Protein AF-A0A3D8HL81-F1 (afdb_monomer)

Sequence (121 aa):
MMVMLNESFKALIRDILPNKEQAQALEKAFVEVVNDRATTQRIGLDELKSKAIDEIKGEFVTKDFLRAEIAEVRAEFAEVRAEFAQVRTEIAKTKNEILRWVIGLQISTIVAVGAMLKFML

Solvent-accessible surface area (backbone atoms only — not comparable to full-atom values): 6774 Å² total; per-residue (Å²): 131,87,62,74,86,53,71,71,59,53,50,52,43,45,69,76,31,84,48,68,68,59,27,50,52,49,55,50,51,48,39,49,52,52,39,49,45,64,53,57,64,61,55,51,55,63,51,50,50,50,51,51,51,51,51,51,59,69,72,43,83,46,73,65,56,56,49,48,54,53,51,50,56,51,50,55,53,51,50,55,51,51,53,53,54,48,53,53,50,52,53,52,50,52,53,52,52,51,51,52,53,53,50,54,51,52,53,52,50,53,54,52,52,54,54,52,53,64,72,76,108

Radius of gyration: 47.67 Å; Cα contacts (8 Å, |Δi|>4): 22; chains: 1; bounding box: 82×19×131 Å

Secondary structure (DSSP, 8-state):
------HHHHHHHHHH---HHHHHHHHHHHHHHHHHHHHHHHHHHHHHHHHHHHHHHHHSPPHHHHHHHHHHHHHHHHHHHHHHHHHHHHHHHHHHHHHHHHHHHHHHHHHHHHHHHHHH-

pLDDT: mean 88.8, std 10.11, range [56.66, 98.62]

Mean predicted aligned error: 14.13 Å

Foldseek 3Di:
DQDADDPVVLVVLCVVDVDPVVSVVVNVVVSVVVRVCVVPVVVVPVVVVVVVVVVVVVPDDDPVNVVVVVVVVVVVVVVVVVVVVVVVVVVVVVVVVVVVVVVVVVVVVVVVVVVVVVVVD

Structure (mmCIF, N/CA/C/O backbone):
data_AF-A0A3D8HL81-F1
#
_entry.id   AF-A0A3D8HL81-F1
#
loop_
_atom_site.group_PDB
_atom_site.id
_atom_site.type_symbol
_atom_site.label_atom_id
_atom_site.label_alt_id
_atom_site.label_comp_id
_atom_site.label_asym_id
_atom_site.label_entity_id
_atom_site.label_seq_id
_atom_site.pdbx_PDB_ins_code
_atom_site.Cartn_x
_atom_site.Cartn_y
_atom_site.Cartn_z
_atom_site.occupancy
_atom_site.B_iso_or_equiv
_atom_site.auth_seq_id
_atom_site.auth_comp_id
_atom_site.auth_asym_id
_atom_site.auth_atom_id
_atom_site.pdbx_PDB_model_num
ATOM 1 N N . MET A 1 1 ? -29.032 -9.654 44.903 1.00 56.66 1 MET A N 1
ATOM 2 C CA . MET A 1 1 ? -28.948 -10.419 46.169 1.00 56.66 1 MET A CA 1
ATOM 3 C C . MET A 1 1 ? -29.147 -9.411 47.284 1.00 56.66 1 MET A C 1
ATOM 5 O O . MET A 1 1 ? -28.377 -8.464 47.328 1.00 56.66 1 MET A O 1
ATOM 9 N N . MET A 1 2 ? -30.212 -9.537 48.077 1.00 73.19 2 MET A N 1
ATOM 10 C CA . MET A 1 2 ? -30.538 -8.560 49.120 1.00 73.19 2 MET A CA 1
ATOM 11 C C . MET A 1 2 ? -29.671 -8.832 50.353 1.00 73.19 2 MET A C 1
ATOM 13 O O . MET A 1 2 ? -29.768 -9.896 50.963 1.00 73.19 2 MET A O 1
ATOM 17 N N . VAL A 1 3 ? -28.778 -7.904 50.673 1.00 80.69 3 VAL A N 1
ATOM 18 C CA . VAL A 1 3 ? -27.912 -7.953 51.849 1.00 80.69 3 VAL A CA 1
ATOM 19 C C . VAL A 1 3 ? -28.744 -7.593 53.075 1.00 80.69 3 VAL A C 1
ATOM 21 O O . VAL A 1 3 ? -29.431 -6.572 53.086 1.00 80.69 3 VAL A O 1
ATOM 24 N N . MET A 1 4 ? -28.667 -8.436 54.103 1.00 85.12 4 MET A N 1
ATOM 25 C CA . MET A 1 4 ? -29.338 -8.250 55.389 1.00 85.12 4 MET A CA 1
ATOM 26 C C . MET A 1 4 ? -28.293 -8.058 56.489 1.00 85.12 4 MET A C 1
ATOM 28 O O . MET A 1 4 ? -27.249 -8.711 56.480 1.00 85.12 4 MET A O 1
ATOM 32 N N . LEU A 1 5 ? -28.584 -7.183 57.452 1.00 88.25 5 LEU A N 1
ATOM 33 C CA . LEU A 1 5 ? -27.736 -6.998 58.629 1.00 88.25 5 LEU A CA 1
ATOM 34 C C . LEU A 1 5 ? -27.826 -8.210 59.560 1.00 88.25 5 LEU A C 1
ATOM 36 O O . LEU A 1 5 ? -28.923 -8.685 59.865 1.00 88.25 5 LEU A O 1
ATOM 40 N N . ASN A 1 6 ? -26.675 -8.678 60.043 1.00 90.75 6 ASN A N 1
ATOM 41 C CA . ASN A 1 6 ? -26.614 -9.738 61.046 1.00 90.75 6 ASN A CA 1
ATOM 42 C C . ASN A 1 6 ? -26.969 -9.208 62.451 1.00 90.75 6 ASN A C 1
ATOM 44 O O . ASN A 1 6 ? -26.930 -8.004 62.710 1.00 90.75 6 ASN A O 1
ATOM 48 N N . GLU A 1 7 ? -27.309 -10.113 63.371 1.00 88.44 7 GLU A N 1
ATOM 49 C CA . GLU A 1 7 ? -27.729 -9.732 64.729 1.00 88.44 7 GLU A CA 1
ATOM 50 C C . GLU A 1 7 ? -26.613 -9.061 65.540 1.00 88.44 7 GLU A C 1
ATOM 52 O O . GLU A 1 7 ? -26.885 -8.154 66.323 1.00 88.44 7 GLU A O 1
ATOM 57 N N . SER A 1 8 ? -25.351 -9.428 65.306 1.00 88.38 8 SER A N 1
ATOM 58 C CA . SER A 1 8 ? -24.200 -8.808 65.970 1.00 88.38 8 SER A CA 1
ATOM 59 C C . SER A 1 8 ? -24.074 -7.317 65.636 1.00 88.38 8 SER A C 1
ATOM 61 O O . SER A 1 8 ? -23.807 -6.506 66.516 1.00 88.38 8 SER A O 1
ATOM 63 N N . PHE A 1 9 ? -24.314 -6.930 64.383 1.00 88.00 9 PHE A N 1
ATOM 64 C CA . PHE A 1 9 ? -24.245 -5.539 63.940 1.00 88.00 9 PHE A CA 1
ATOM 65 C C . PHE A 1 9 ? -25.453 -4.723 64.412 1.00 88.00 9 PHE A C 1
ATOM 67 O O . PHE A 1 9 ? -25.299 -3.577 64.829 1.00 88.00 9 PHE A O 1
ATOM 74 N N . LYS A 1 10 ? -26.650 -5.327 64.430 1.00 89.12 10 LYS A N 1
ATOM 75 C CA . LYS A 1 10 ? -27.841 -4.702 65.031 1.00 89.12 10 LYS A CA 1
ATOM 76 C C . LYS A 1 10 ? -27.644 -4.433 66.523 1.00 89.12 10 LYS A C 1
ATOM 78 O O . LYS A 1 10 ? -28.048 -3.383 67.014 1.00 89.12 10 LYS A O 1
ATOM 83 N N . ALA A 1 11 ? -26.996 -5.353 67.241 1.00 89.56 11 ALA A N 1
ATOM 84 C CA . ALA A 1 11 ? -26.663 -5.161 68.649 1.00 89.56 11 ALA A CA 1
ATOM 85 C C . ALA A 1 11 ? -25.733 -3.954 68.856 1.00 89.56 11 ALA A C 1
ATOM 87 O O . ALA A 1 11 ? -26.009 -3.132 69.722 1.00 89.56 11 ALA A O 1
ATOM 88 N N . LEU A 1 12 ? -24.708 -3.789 68.011 1.00 90.88 12 LEU A N 1
ATOM 89 C CA . LEU A 1 12 ? -23.812 -2.625 68.057 1.00 90.88 12 LEU A CA 1
ATOM 90 C C . LEU A 1 12 ? -24.545 -1.304 67.786 1.00 90.88 12 LEU A C 1
ATOM 92 O O . LEU A 1 12 ? -24.316 -0.322 68.486 1.00 90.88 12 LEU A O 1
ATOM 96 N N . ILE A 1 13 ? -25.454 -1.271 66.805 1.00 88.81 13 ILE A N 1
ATOM 97 C CA . ILE A 1 13 ? -26.250 -0.067 66.515 1.00 88.81 13 ILE A CA 1
ATOM 98 C C . ILE A 1 13 ? -27.113 0.318 67.722 1.00 88.81 13 ILE A C 1
ATOM 100 O O . ILE A 1 13 ? -27.187 1.494 68.069 1.00 88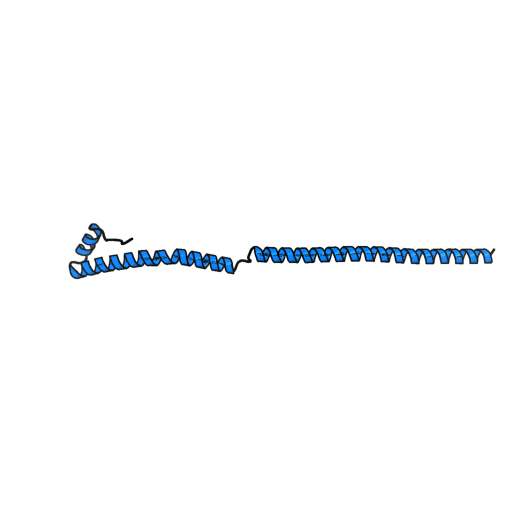.81 13 ILE A O 1
ATOM 104 N N . ARG A 1 14 ? -27.740 -0.662 68.380 1.00 87.50 14 ARG A N 1
ATOM 105 C CA . ARG A 1 14 ? -28.597 -0.436 69.557 1.00 87.50 14 ARG A CA 1
ATOM 106 C C . ARG A 1 14 ? -27.820 -0.026 70.807 1.00 87.50 14 ARG A C 1
ATOM 108 O O . ARG A 1 14 ? -28.388 0.645 71.658 1.00 87.50 14 ARG A O 1
ATOM 115 N N . ASP A 1 15 ? -26.562 -0.437 70.918 1.00 88.69 15 ASP A N 1
ATOM 116 C CA . ASP A 1 15 ? -25.677 -0.056 72.024 1.00 88.69 15 ASP A CA 1
ATOM 117 C C . ASP A 1 15 ? -25.185 1.395 71.876 1.00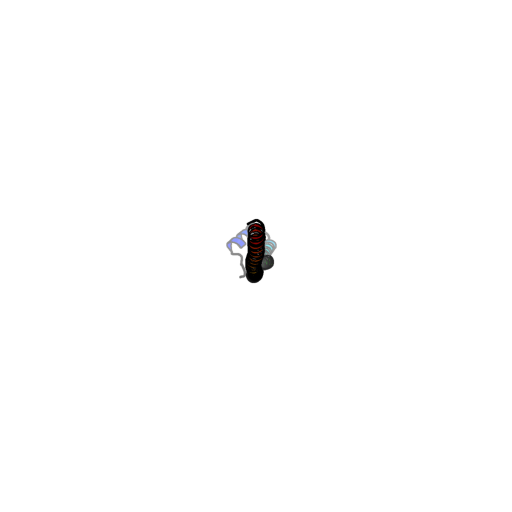 88.69 15 ASP A C 1
ATOM 119 O O . ASP A 1 15 ? -25.183 2.166 72.832 1.00 88.69 15 ASP A O 1
ATOM 123 N N . ILE A 1 16 ? -24.857 1.808 70.645 1.00 88.31 16 ILE A N 1
ATOM 124 C CA . ILE A 1 16 ? -24.407 3.175 70.333 1.00 88.31 16 ILE A CA 1
ATOM 125 C C . ILE A 1 16 ? -25.576 4.176 70.349 1.00 88.31 16 ILE A C 1
ATOM 127 O O . ILE A 1 16 ? -25.402 5.331 70.743 1.00 88.31 16 ILE A O 1
ATOM 131 N N . LEU A 1 17 ? -26.768 3.755 69.913 1.00 86.88 17 LEU A N 1
ATOM 132 C CA . LEU A 1 17 ? -27.975 4.583 69.865 1.00 86.88 17 LEU A CA 1
ATOM 133 C C . LEU A 1 17 ? -28.998 4.100 70.904 1.00 86.88 17 LEU A C 1
ATOM 135 O O . LEU A 1 17 ? -29.772 3.185 70.618 1.00 86.88 17 LEU A O 1
ATOM 139 N N . PRO A 1 18 ? -29.094 4.758 72.076 1.00 74.25 18 PRO A N 1
ATOM 140 C CA . PRO A 1 18 ? -30.051 4.375 73.117 1.00 74.25 18 PRO A CA 1
ATOM 141 C C . PRO A 1 18 ? -31.517 4.586 72.696 1.00 74.25 18 PRO A C 1
ATOM 143 O O . PRO A 1 18 ? -32.430 4.012 73.294 1.00 74.25 18 PRO A O 1
ATOM 146 N N . ASN A 1 19 ? -31.767 5.391 71.656 1.00 88.81 19 ASN A N 1
ATOM 147 C CA . ASN A 1 19 ? -33.094 5.590 71.083 1.00 88.81 19 ASN A CA 1
ATOM 148 C C . ASN A 1 19 ? -33.421 4.503 70.039 1.00 88.81 19 ASN A C 1
ATOM 150 O O . ASN A 1 19 ? -32.828 4.455 68.958 1.00 88.81 19 ASN A O 1
ATOM 154 N N . LYS A 1 20 ? -34.439 3.683 70.336 1.00 84.12 20 LYS A N 1
ATOM 155 C CA . LYS A 1 20 ? -34.903 2.587 69.469 1.00 84.12 20 LYS A CA 1
ATOM 156 C C . LYS A 1 20 ? -35.350 3.037 68.076 1.00 84.12 20 LYS A C 1
ATOM 158 O O . LYS A 1 20 ? -35.095 2.309 67.120 1.00 84.12 20 LYS A O 1
ATOM 163 N N . GLU A 1 21 ? -35.985 4.200 67.941 1.00 87.88 21 GLU A N 1
ATOM 164 C CA . GLU A 1 21 ? -36.426 4.695 66.626 1.00 87.88 21 GLU A CA 1
ATOM 165 C C . GLU A 1 21 ? -35.235 5.061 65.737 1.00 87.88 21 GLU A C 1
ATOM 167 O O . GLU A 1 21 ? -35.205 4.715 64.558 1.00 87.88 21 GLU A O 1
ATOM 172 N N . GLN A 1 22 ? -34.216 5.703 66.310 1.00 85.25 22 GLN A N 1
ATOM 173 C CA . GLN A 1 22 ? -33.017 6.098 65.568 1.00 85.25 22 GLN A CA 1
ATOM 174 C C . GLN A 1 22 ? -32.163 4.884 65.186 1.00 85.25 22 GLN A C 1
ATOM 176 O O . GLN A 1 22 ? -31.657 4.822 64.067 1.00 85.25 22 GLN A O 1
ATOM 181 N N . ALA A 1 23 ? -32.058 3.892 66.076 1.00 87.25 23 ALA A N 1
ATOM 182 C CA . ALA A 1 23 ? -31.394 2.625 65.785 1.00 87.25 23 ALA A CA 1
ATOM 183 C C . ALA A 1 23 ? -32.059 1.897 64.601 1.00 87.25 23 ALA A C 1
ATOM 185 O O . ALA A 1 23 ? -31.377 1.476 63.669 1.00 87.25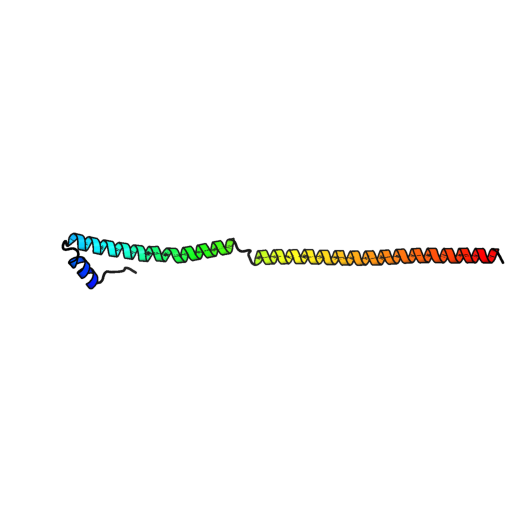 23 ALA A O 1
ATOM 186 N N . GLN A 1 24 ? -33.394 1.816 64.582 1.00 87.25 24 GLN A N 1
ATOM 187 C CA . GLN A 1 24 ? -34.136 1.199 63.476 1.00 87.25 24 GLN A CA 1
ATOM 188 C C . GLN A 1 24 ? -34.024 1.991 62.169 1.00 87.25 24 GLN A C 1
ATOM 190 O O . GLN A 1 24 ? -33.884 1.394 61.099 1.00 87.25 24 GLN A O 1
ATOM 195 N N . ALA A 1 25 ? -34.054 3.324 62.241 1.00 87.56 25 ALA A N 1
ATOM 196 C CA . ALA A 1 25 ? -33.862 4.180 61.076 1.00 87.56 25 ALA A CA 1
ATOM 197 C C . ALA A 1 25 ? -32.471 3.978 60.456 1.00 87.56 25 ALA A C 1
ATOM 199 O O . ALA A 1 25 ? -32.356 3.868 59.235 1.00 87.56 25 ALA A O 1
ATOM 200 N N . LEU A 1 26 ? -31.431 3.855 61.288 1.00 87.44 26 LEU A N 1
ATOM 201 C CA . LEU A 1 26 ? -30.066 3.603 60.832 1.00 87.44 26 LEU A CA 1
ATOM 202 C C . LEU A 1 26 ? -29.898 2.189 60.261 1.00 87.44 26 LEU A C 1
ATOM 204 O O . LEU A 1 26 ? -29.289 2.041 59.203 1.00 87.44 26 LEU A O 1
ATOM 208 N N . GLU A 1 27 ? -30.467 1.162 60.906 1.00 89.56 27 GLU A N 1
ATOM 209 C CA . GLU A 1 27 ? -30.480 -0.212 60.379 1.00 89.56 27 GLU A CA 1
ATOM 210 C C . GLU A 1 27 ? -31.102 -0.244 58.971 1.00 89.56 27 GLU A C 1
ATOM 212 O O . GLU A 1 27 ? -30.517 -0.803 58.039 1.00 89.56 2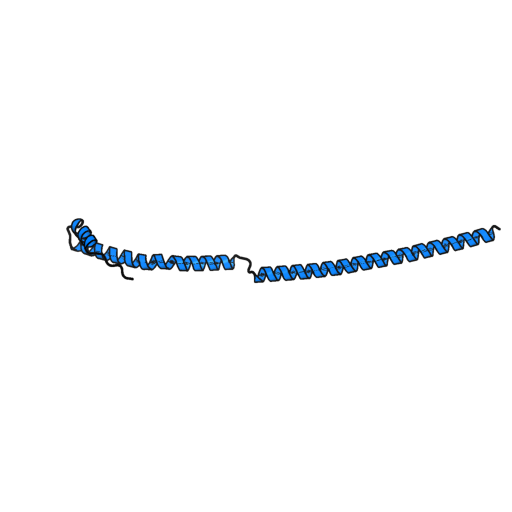7 GLU A O 1
ATOM 217 N N . LYS A 1 28 ? -32.261 0.404 58.797 1.00 88.69 28 LYS A N 1
ATOM 218 C CA . LYS A 1 28 ? -32.970 0.465 57.513 1.00 88.69 28 LYS A CA 1
ATOM 219 C C . LYS A 1 28 ? -32.181 1.241 56.458 1.00 88.69 28 LYS A C 1
ATOM 221 O O . LYS A 1 28 ? -31.984 0.720 55.363 1.00 88.69 28 LYS A O 1
ATOM 226 N N . ALA A 1 29 ? -31.689 2.433 56.798 1.00 86.19 29 ALA A N 1
ATOM 227 C CA . ALA A 1 29 ? -30.905 3.263 55.886 1.00 86.19 29 ALA A CA 1
ATOM 228 C C . ALA A 1 29 ? -29.617 2.558 55.442 1.00 86.19 29 ALA A C 1
ATOM 230 O O . ALA A 1 29 ? -29.236 2.634 54.278 1.00 86.19 29 ALA A O 1
ATOM 231 N N . PHE A 1 30 ? -28.956 1.823 56.339 1.00 88.38 30 PHE A N 1
ATOM 232 C CA . PHE A 1 30 ? -27.745 1.085 55.995 1.00 88.38 30 PHE A CA 1
ATOM 233 C C . PHE A 1 30 ? -28.038 -0.075 55.037 1.00 88.38 30 PHE A C 1
ATOM 235 O O . PHE A 1 30 ? -27.348 -0.227 54.033 1.00 88.38 30 PHE A O 1
ATOM 242 N N . VAL A 1 31 ? -29.084 -0.866 55.301 1.00 88.19 31 VAL A N 1
ATOM 243 C CA . VAL A 1 31 ? -29.525 -1.938 54.389 1.00 88.19 31 VAL A CA 1
ATOM 244 C C . VAL A 1 31 ? -29.902 -1.370 53.022 1.00 88.19 31 VAL A C 1
ATOM 246 O O . VAL A 1 31 ? -29.544 -1.952 52.000 1.00 88.19 31 VAL A O 1
ATOM 249 N N . GLU A 1 32 ? -30.593 -0.234 52.992 1.00 85.44 32 GLU A N 1
ATOM 250 C CA . GLU A 1 32 ? -30.979 0.457 51.763 1.00 85.44 32 GLU A CA 1
ATOM 251 C C . GLU A 1 32 ? -29.749 0.925 50.973 1.00 85.44 32 GLU A C 1
ATOM 253 O O . GLU A 1 32 ? -29.594 0.547 49.816 1.00 85.44 32 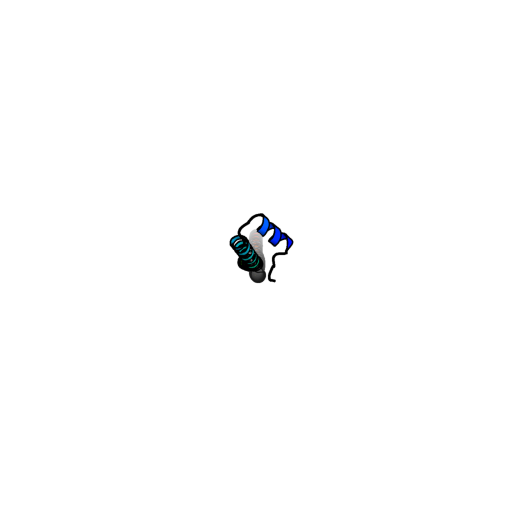GLU A O 1
ATOM 258 N N . VAL A 1 33 ? -28.810 1.625 51.616 1.00 85.19 33 VAL A N 1
ATOM 259 C CA . VAL A 1 33 ? -27.569 2.112 50.986 1.00 85.19 33 VAL A CA 1
ATOM 260 C C . VAL A 1 33 ? -26.683 0.967 50.497 1.00 85.19 33 VAL A C 1
ATOM 262 O O . VAL A 1 33 ? -26.101 1.055 49.417 1.00 85.19 33 VAL A O 1
ATOM 265 N N . VAL A 1 34 ? -26.550 -0.111 51.273 1.00 84.12 34 VAL A N 1
ATOM 266 C CA . VAL A 1 34 ? -25.732 -1.269 50.883 1.00 84.12 34 VAL A CA 1
ATOM 267 C C . VAL A 1 34 ? -26.358 -2.002 49.705 1.00 84.12 34 VAL A C 1
ATOM 269 O O . VAL A 1 34 ? -25.634 -2.381 48.788 1.00 84.12 34 VAL A O 1
ATOM 272 N N . ASN A 1 35 ? -27.678 -2.188 49.694 1.00 83.56 35 ASN A N 1
ATOM 273 C CA . ASN A 1 35 ? -28.360 -2.834 48.575 1.00 83.56 35 ASN A CA 1
ATOM 274 C C . ASN A 1 35 ? -28.357 -1.963 47.319 1.00 83.56 35 ASN A C 1
ATOM 276 O O . ASN A 1 35 ? -28.099 -2.483 46.234 1.00 83.56 35 ASN A O 1
ATOM 280 N N . ASP A 1 36 ? -28.556 -0.655 47.457 1.00 81.56 36 ASP A N 1
ATOM 281 C CA . ASP A 1 36 ? -28.454 0.288 46.348 1.00 81.56 36 ASP A CA 1
ATOM 282 C C . ASP A 1 36 ? -27.032 0.292 45.769 1.00 81.56 36 ASP A C 1
ATOM 284 O O . ASP A 1 36 ? -26.839 0.034 44.583 1.00 81.56 36 ASP A O 1
ATOM 288 N N . ARG A 1 37 ? -25.993 0.415 46.607 1.00 73.81 37 ARG A N 1
ATOM 289 C CA . ARG A 1 37 ? -24.595 0.352 46.145 1.00 73.81 37 ARG A CA 1
ATOM 290 C C . ARG A 1 37 ? -24.202 -1.002 45.566 1.00 73.81 37 ARG A C 1
ATOM 292 O O . ARG A 1 37 ? -23.508 -1.035 44.552 1.00 73.81 37 ARG A O 1
ATOM 299 N N . ALA A 1 38 ? -24.634 -2.111 46.164 1.00 65.69 38 ALA A N 1
ATOM 300 C CA . ALA A 1 38 ? -24.363 -3.453 45.644 1.00 65.69 38 ALA A CA 1
ATOM 301 C C . ALA A 1 38 ? -24.980 -3.673 44.256 1.00 65.69 38 ALA A C 1
ATOM 303 O O . ALA A 1 38 ? -24.468 -4.487 43.483 1.00 65.69 38 ALA A O 1
ATOM 304 N N . THR A 1 39 ? -26.052 -2.943 43.946 1.00 63.91 39 THR A N 1
ATOM 305 C CA . THR A 1 39 ? -26.708 -2.971 42.641 1.00 63.91 39 THR A CA 1
ATOM 306 C C . THR A 1 39 ? -26.024 -1.982 41.691 1.00 63.91 39 THR A C 1
ATOM 308 O O . THR A 1 39 ? -25.547 -2.384 40.637 1.00 63.91 39 THR A O 1
ATOM 311 N N . THR A 1 40 ? -25.833 -0.729 42.097 1.00 61.66 40 THR A N 1
ATOM 312 C CA . THR A 1 40 ? -25.368 0.373 41.239 1.00 61.66 40 THR A CA 1
ATOM 313 C C . THR A 1 40 ? -23.865 0.335 40.913 1.00 61.66 40 THR A C 1
ATOM 315 O O . THR A 1 40 ? -23.484 0.576 39.770 1.00 61.66 40 THR A O 1
ATOM 318 N N . GLN A 1 41 ? -22.975 -0.030 41.849 1.00 60.88 41 GLN A N 1
ATOM 319 C CA . GLN A 1 41 ? -21.523 -0.086 41.566 1.00 60.88 41 GLN A CA 1
ATOM 320 C C . GLN A 1 41 ? -21.110 -1.288 40.712 1.00 60.88 41 GLN A C 1
ATOM 322 O O . GLN A 1 41 ? -20.114 -1.215 39.993 1.00 60.88 41 GLN A O 1
ATOM 327 N N . ARG A 1 42 ? -21.864 -2.391 40.766 1.00 58.75 42 ARG A N 1
ATOM 328 C CA . ARG A 1 42 ? -21.616 -3.560 39.911 1.00 58.75 42 ARG A CA 1
ATOM 329 C C . ARG A 1 42 ? -21.983 -3.298 38.450 1.00 58.75 42 ARG A C 1
ATOM 331 O O . ARG A 1 42 ? -21.352 -3.867 37.570 1.00 58.75 42 ARG A O 1
ATOM 338 N N . ILE A 1 43 ? -22.964 -2.432 38.207 1.00 61.81 43 ILE A N 1
ATOM 339 C CA . ILE A 1 43 ? -23.503 -2.159 36.869 1.00 61.81 43 ILE A CA 1
ATOM 340 C C . ILE A 1 43 ? -22.541 -1.306 36.024 1.00 61.81 43 ILE A C 1
ATOM 342 O O . ILE A 1 43 ? -22.449 -1.508 34.819 1.00 61.81 43 ILE A O 1
ATOM 346 N N . GLY A 1 44 ? -21.738 -0.430 36.636 1.00 71.31 44 GLY A N 1
ATOM 347 C CA . GLY A 1 44 ? -20.865 0.470 35.873 1.00 71.31 44 GLY A CA 1
ATOM 348 C C . GLY A 1 44 ? -19.647 -0.190 35.220 1.00 71.31 44 GLY A C 1
ATOM 349 O O . GLY A 1 44 ? -19.131 0.338 34.243 1.00 71.31 44 GLY A O 1
ATOM 350 N N . LEU A 1 45 ? -19.152 -1.324 35.728 1.00 76.94 45 LEU A N 1
ATOM 351 C CA . LEU A 1 45 ? -17.863 -1.868 35.278 1.00 76.94 45 LEU A CA 1
ATOM 352 C C . LEU A 1 45 ? -17.963 -2.612 33.940 1.00 76.94 45 LEU A C 1
ATOM 354 O O . LEU A 1 45 ? -17.090 -2.449 33.089 1.00 76.94 45 LEU A O 1
ATOM 358 N N . ASP A 1 46 ? -19.028 -3.390 33.741 1.00 81.12 46 ASP A N 1
ATOM 359 C CA . ASP A 1 46 ? -19.279 -4.090 32.476 1.00 81.12 46 ASP A CA 1
ATOM 360 C C . ASP A 1 46 ? -19.670 -3.106 31.366 1.00 81.12 46 ASP A C 1
ATOM 362 O O . ASP A 1 46 ? -19.217 -3.245 30.230 1.00 81.12 46 ASP A O 1
ATOM 366 N N . GLU A 1 47 ? -20.430 -2.063 31.706 1.00 82.25 47 GLU A N 1
ATOM 367 C CA . GLU A 1 47 ? -20.798 -0.991 30.780 1.00 82.25 47 GLU A CA 1
ATOM 368 C C . GLU A 1 47 ? -19.583 -0.137 30.390 1.00 82.25 47 GLU A C 1
ATOM 370 O O . GLU A 1 47 ? -19.345 0.079 29.203 1.00 82.25 47 GLU A O 1
ATOM 375 N N . LEU A 1 48 ? -18.748 0.271 31.356 1.00 84.38 48 LEU A N 1
ATOM 376 C CA . LEU A 1 48 ? -17.487 0.971 31.082 1.00 84.38 48 LEU A CA 1
ATOM 377 C C . LEU A 1 48 ? -16.532 0.110 30.257 1.00 84.38 48 LEU A C 1
ATOM 379 O O . LEU A 1 48 ? -15.898 0.617 29.336 1.00 84.38 48 LEU A O 1
ATOM 383 N N . LYS A 1 49 ? -16.443 -1.191 30.550 1.00 85.88 49 LYS A N 1
ATOM 384 C CA . LYS A 1 49 ? -15.632 -2.129 29.771 1.00 85.88 49 LYS A CA 1
ATOM 385 C C . LYS A 1 49 ? -16.156 -2.261 28.343 1.00 85.88 49 LYS A C 1
ATOM 387 O O . LYS A 1 49 ? -15.351 -2.236 27.418 1.00 85.88 49 LYS A O 1
ATOM 392 N N . SER A 1 50 ? -17.470 -2.384 28.152 1.00 86.19 50 SER A N 1
ATOM 393 C CA . SER A 1 50 ? -18.075 -2.443 26.817 1.00 86.19 50 SER A CA 1
ATOM 394 C C . SER A 1 50 ? -17.814 -1.155 26.045 1.00 86.19 50 SER A C 1
ATOM 396 O O . SER A 1 50 ? -17.315 -1.205 24.926 1.00 86.19 50 SER A O 1
ATOM 398 N N . LYS A 1 51 ? -18.062 -0.004 26.675 1.00 85.50 51 LYS A N 1
ATOM 399 C CA . LYS A 1 51 ? -17.862 1.311 26.069 1.00 85.50 51 LYS A CA 1
ATOM 400 C C . LYS A 1 51 ? -16.398 1.554 25.699 1.00 85.50 51 LYS A C 1
ATOM 402 O O . LYS A 1 51 ? -16.129 1.975 24.583 1.00 85.50 51 LYS A O 1
ATOM 407 N N . ALA A 1 52 ? -15.461 1.205 26.581 1.00 83.12 52 ALA A N 1
ATOM 408 C CA . ALA A 1 52 ? -14.031 1.283 26.298 1.00 83.12 52 ALA A CA 1
ATOM 409 C C . ALA A 1 52 ? -13.617 0.346 25.152 1.00 83.12 52 ALA A C 1
ATOM 411 O O . ALA A 1 52 ? -12.804 0.724 24.319 1.00 83.12 52 ALA A O 1
ATOM 412 N N . ILE A 1 53 ? -14.176 -0.867 25.074 1.00 85.44 53 ILE A N 1
ATOM 413 C CA . ILE A 1 53 ? -13.910 -1.788 23.958 1.00 85.44 53 ILE A CA 1
ATOM 414 C C . ILE A 1 53 ? -14.454 -1.229 22.641 1.00 85.44 53 ILE A C 1
ATOM 416 O O . ILE A 1 53 ? -13.785 -1.365 21.619 1.00 85.44 53 ILE A O 1
ATOM 420 N N . ASP A 1 54 ? -15.643 -0.633 22.643 1.00 85.06 54 ASP A N 1
ATOM 421 C CA . ASP A 1 54 ? -16.256 -0.074 21.437 1.00 85.06 54 ASP A CA 1
ATOM 422 C C . ASP A 1 54 ? -15.531 1.190 20.961 1.00 85.06 54 ASP A C 1
ATOM 424 O O . ASP A 1 54 ? -15.287 1.335 19.765 1.00 85.06 54 ASP A O 1
ATOM 428 N N . GLU A 1 55 ? -15.104 2.048 21.886 1.00 82.12 55 GLU A N 1
ATOM 429 C CA . GLU A 1 55 ? -14.282 3.228 21.599 1.00 82.12 55 GLU A CA 1
ATOM 430 C C . GLU A 1 55 ? -12.910 2.816 21.041 1.00 82.12 55 GLU A C 1
ATOM 432 O O . GLU A 1 55 ? -12.529 3.253 19.958 1.00 82.12 55 GL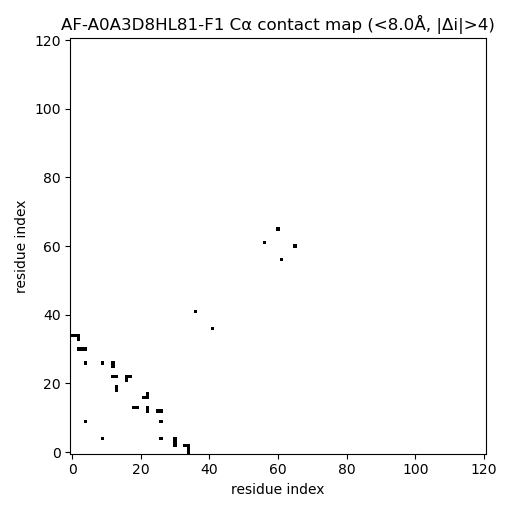U A O 1
ATOM 437 N N . ILE A 1 56 ? -12.234 1.848 21.675 1.00 81.50 56 ILE A N 1
ATOM 438 C CA . ILE A 1 56 ? -10.984 1.264 21.160 1.00 81.50 56 ILE A CA 1
ATOM 439 C C . ILE A 1 56 ? -11.205 0.622 19.779 1.00 81.50 56 ILE A C 1
ATOM 441 O O . ILE A 1 56 ? -10.399 0.804 18.876 1.00 81.50 56 ILE A O 1
ATOM 445 N N . LYS A 1 57 ? -12.294 -0.116 19.547 1.00 78.94 57 LYS A N 1
ATOM 446 C CA . L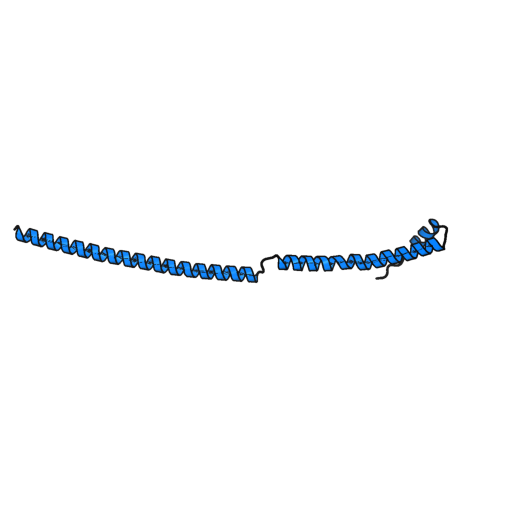YS A 1 57 ? -12.578 -0.686 18.215 1.00 78.94 57 LYS A CA 1
ATOM 447 C C . LYS A 1 57 ? -12.863 0.381 17.157 1.00 78.94 57 LYS A C 1
ATOM 449 O O . LYS A 1 57 ? -12.576 0.128 15.991 1.00 78.94 57 LYS A O 1
ATOM 454 N N . GLY A 1 58 ? -13.451 1.510 17.547 1.00 74.44 58 GLY A N 1
ATOM 455 C CA . GLY A 1 58 ? -13.742 2.636 16.661 1.00 74.44 58 GLY A CA 1
ATOM 456 C C . GLY A 1 58 ? -12.502 3.452 16.294 1.00 74.44 58 GLY A C 1
ATOM 457 O O . GLY A 1 58 ? -12.399 3.915 15.161 1.00 74.44 58 GLY A O 1
ATOM 458 N N . GLU A 1 59 ? -11.552 3.599 17.220 1.00 70.88 59 GLU A N 1
ATOM 459 C CA . GLU A 1 59 ? -10.297 4.332 16.993 1.00 70.88 59 GLU A CA 1
ATOM 460 C C . GLU A 1 59 ? -9.215 3.493 16.301 1.00 70.88 59 GLU A C 1
ATOM 462 O O . GLU A 1 59 ? -8.329 4.037 15.637 1.00 70.88 59 GLU A O 1
ATOM 467 N N . PHE A 1 60 ? -9.259 2.166 16.431 1.00 72.44 60 PHE A N 1
ATOM 468 C CA . PHE A 1 60 ? -8.303 1.304 15.750 1.00 72.44 60 PHE A CA 1
ATOM 469 C C . PHE A 1 60 ? -8.665 1.134 14.277 1.00 72.44 60 PHE A C 1
ATOM 471 O O . PHE A 1 60 ? -9.775 0.744 13.915 1.00 72.44 60 PHE A O 1
ATOM 478 N N . VAL A 1 61 ? -7.662 1.328 13.419 1.00 71.56 61 VAL A N 1
ATOM 479 C CA . VAL A 1 61 ? -7.713 0.905 12.021 1.00 71.56 61 VAL A CA 1
ATOM 480 C C . VAL A 1 61 ? -8.154 -0.556 11.967 1.00 71.56 61 VAL A C 1
ATOM 482 O O . VAL A 1 61 ? -7.482 -1.450 12.495 1.00 71.56 61 VAL A O 1
ATOM 485 N N . THR A 1 62 ? -9.302 -0.807 11.339 1.00 82.94 62 THR A N 1
ATOM 486 C CA . THR A 1 62 ? -9.824 -2.165 11.233 1.00 82.94 62 THR A CA 1
ATOM 487 C C . THR A 1 62 ? -8.874 -3.013 10.393 1.00 82.94 62 THR A C 1
ATOM 489 O O . THR A 1 62 ? -8.212 -2.543 9.465 1.00 82.94 62 THR A O 1
ATOM 492 N N . LYS A 1 63 ? -8.816 -4.312 10.694 1.00 84.69 63 LYS A N 1
ATOM 493 C CA . LYS A 1 63 ? -8.031 -5.267 9.901 1.00 84.69 63 LYS A CA 1
ATOM 494 C C . LYS A 1 63 ? -8.421 -5.234 8.419 1.00 84.69 63 LYS A C 1
ATOM 496 O O . LYS A 1 63 ? -7.570 -5.483 7.570 1.00 84.69 63 LYS A O 1
ATOM 501 N N . ASP A 1 64 ? -9.683 -4.936 8.128 1.00 86.94 64 ASP A N 1
ATOM 502 C CA . ASP A 1 64 ? -10.206 -4.847 6.769 1.00 86.94 64 ASP A CA 1
ATOM 503 C C . ASP A 1 64 ? -9.730 -3.582 6.057 1.00 86.94 64 ASP A C 1
ATOM 505 O O . ASP A 1 64 ? -9.288 -3.683 4.916 1.00 86.94 64 ASP A O 1
ATOM 509 N N . PHE A 1 65 ? -9.699 -2.433 6.742 1.00 88.50 65 PHE A N 1
ATOM 510 C CA . PHE A 1 65 ? -9.085 -1.218 6.204 1.00 88.50 65 PHE A CA 1
ATOM 511 C C . PHE A 1 65 ? -7.604 -1.447 5.889 1.00 88.50 65 PHE A C 1
ATOM 513 O O . PHE A 1 65 ? -7.170 -1.232 4.764 1.00 88.50 65 PHE A O 1
ATOM 520 N N . LEU A 1 66 ? -6.836 -1.995 6.838 1.00 91.25 66 LEU A N 1
ATOM 521 C CA . LEU A 1 66 ? -5.414 -2.271 6.608 1.00 91.25 66 LEU A CA 1
ATOM 522 C C . LEU A 1 66 ? -5.194 -3.255 5.447 1.00 91.25 66 LEU A C 1
ATOM 524 O O . LEU A 1 66 ? -4.230 -3.136 4.696 1.00 91.25 66 LEU A O 1
ATOM 528 N N . ARG A 1 67 ? -6.079 -4.246 5.284 1.00 93.25 67 ARG A N 1
ATOM 529 C CA . ARG A 1 67 ? -6.037 -5.172 4.143 1.00 93.25 67 ARG A CA 1
ATOM 530 C C . ARG A 1 67 ? -6.335 -4.476 2.820 1.00 93.25 67 ARG A C 1
ATOM 532 O O . ARG A 1 67 ? -5.682 -4.824 1.839 1.00 93.25 67 ARG A O 1
ATOM 539 N N . ALA A 1 68 ? -7.294 -3.552 2.798 1.00 94.50 68 ALA A N 1
ATOM 540 C CA . ALA A 1 68 ? -7.626 -2.764 1.617 1.00 94.50 68 ALA A CA 1
ATOM 541 C C . ALA A 1 68 ? -6.436 -1.892 1.193 1.00 94.50 68 ALA A C 1
ATOM 543 O O . ALA A 1 68 ? -5.966 -2.042 0.069 1.00 94.50 68 ALA A O 1
ATOM 544 N N . GLU A 1 69 ? -5.855 -1.129 2.121 1.00 96.50 69 GLU A N 1
ATOM 545 C CA . GLU A 1 69 ? -4.665 -0.299 1.871 1.00 96.50 69 GLU A CA 1
ATOM 546 C C . GLU A 1 69 ? -3.475 -1.136 1.372 1.00 96.50 69 GLU A C 1
ATOM 548 O O . GLU A 1 69 ? -2.799 -0.791 0.407 1.00 96.50 69 GLU A O 1
ATOM 553 N N . ILE A 1 70 ? -3.227 -2.307 1.978 1.00 96.94 70 ILE A N 1
ATOM 554 C CA . ILE A 1 70 ? -2.167 -3.216 1.509 1.00 96.94 70 ILE A CA 1
ATOM 555 C C . ILE A 1 70 ? -2.457 -3.732 0.093 1.00 96.94 70 ILE A C 1
ATOM 557 O O . ILE A 1 70 ? -1.519 -3.949 -0.678 1.00 96.94 70 ILE A O 1
ATOM 561 N N . ALA A 1 71 ? -3.719 -4.001 -0.244 1.00 97.31 71 ALA A N 1
ATOM 562 C CA . ALA A 1 71 ? -4.095 -4.457 -1.578 1.00 97.31 71 ALA A CA 1
ATOM 563 C C . ALA A 1 71 ? -3.901 -3.350 -2.623 1.00 97.31 71 ALA A C 1
ATOM 565 O O . ALA A 1 71 ? -3.377 -3.634 -3.700 1.00 97.31 71 ALA A O 1
ATOM 566 N N . GLU A 1 72 ? -4.245 -2.110 -2.279 1.00 98.00 72 GLU A N 1
ATOM 567 C CA . GLU A 1 72 ? -4.039 -0.925 -3.113 1.00 98.00 72 GLU A CA 1
ATOM 568 C C . GLU A 1 72 ? -2.551 -0.679 -3.375 1.00 98.00 72 GLU A C 1
ATOM 570 O O . GLU A 1 72 ? -2.119 -0.717 -4.526 1.00 98.00 72 GLU A O 1
ATOM 575 N N . VAL A 1 73 ? -1.726 -0.620 -2.325 1.00 98.44 73 VAL A N 1
ATOM 576 C CA . VAL A 1 73 ? -0.265 -0.468 -2.461 1.00 98.44 73 VAL A CA 1
ATOM 577 C C . VAL A 1 73 ? 0.351 -1.594 -3.303 1.00 98.44 73 VAL A C 1
ATOM 579 O O . VAL A 1 73 ? 1.299 -1.383 -4.062 1.00 98.44 73 VAL A O 1
ATOM 582 N N . ARG A 1 74 ? -0.169 -2.826 -3.206 1.00 98.19 74 ARG A N 1
ATOM 583 C CA . ARG A 1 74 ? 0.286 -3.939 -4.059 1.00 98.19 74 ARG A CA 1
ATOM 584 C C . ARG A 1 74 ? -0.082 -3.738 -5.526 1.00 98.19 74 ARG A C 1
ATOM 586 O O . ARG A 1 74 ? 0.711 -4.144 -6.378 1.00 98.19 74 ARG A O 1
ATOM 593 N N . ALA A 1 75 ? -1.252 -3.172 -5.811 1.00 98.19 75 ALA A N 1
ATOM 594 C CA . ALA A 1 75 ? -1.686 -2.865 -7.168 1.00 98.19 75 ALA A CA 1
ATOM 595 C C . ALA A 1 75 ? -0.818 -1.757 -7.778 1.00 98.19 75 ALA A C 1
ATOM 597 O O . ALA A 1 75 ? -0.237 -1.976 -8.841 1.00 98.19 75 ALA A O 1
ATOM 598 N N . GLU A 1 76 ? -0.614 -0.652 -7.057 1.00 98.38 76 GLU A N 1
ATOM 599 C CA . GLU A 1 76 ? 0.283 0.436 -7.475 1.00 98.38 76 GLU A CA 1
ATOM 600 C C . GLU A 1 76 ? 1.705 -0.082 -7.737 1.00 98.38 76 GLU A C 1
ATOM 602 O O . GLU A 1 76 ? 2.334 0.215 -8.753 1.00 98.38 76 GLU A O 1
ATOM 607 N N . PHE A 1 77 ? 2.220 -0.946 -6.860 1.00 98.31 77 PHE A N 1
ATOM 608 C CA . PHE A 1 77 ? 3.551 -1.519 -7.042 1.00 98.31 77 PHE A CA 1
ATOM 609 C C . PHE A 1 77 ? 3.646 -2.454 -8.260 1.00 98.31 77 PHE A C 1
ATOM 611 O O . PHE A 1 77 ? 4.713 -2.575 -8.872 1.00 98.31 77 PHE A O 1
ATOM 618 N N . ALA A 1 78 ? 2.558 -3.141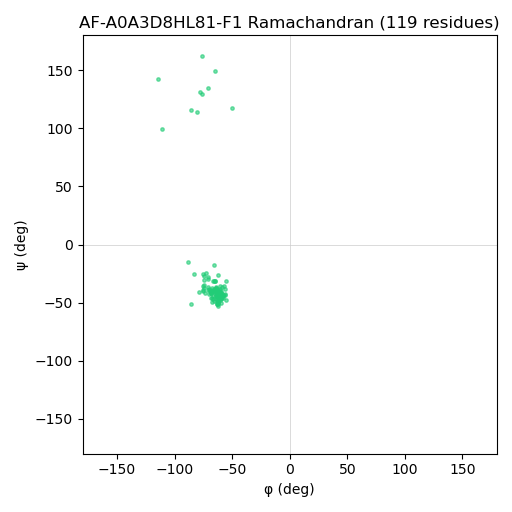 -8.618 1.00 98.25 78 ALA A N 1
ATOM 619 C CA . ALA A 1 78 ? 2.500 -3.951 -9.831 1.00 98.25 78 ALA A CA 1
ATOM 620 C C . ALA A 1 78 ? 2.503 -3.074 -11.093 1.00 98.25 78 ALA A C 1
ATOM 622 O O . ALA A 1 78 ? 3.200 -3.412 -12.054 1.00 98.25 78 ALA A O 1
ATOM 623 N N . GLU A 1 79 ? 1.801 -1.942 -11.066 1.00 98.31 79 GLU A N 1
ATOM 624 C CA . GLU A 1 79 ? 1.792 -0.950 -12.145 1.00 98.31 79 GLU A CA 1
ATOM 625 C C . GLU A 1 79 ? 3.185 -0.349 -12.364 1.00 98.31 79 GLU A C 1
ATOM 627 O O . GLU A 1 79 ? 3.738 -0.464 -13.458 1.00 98.31 79 GLU A O 1
ATOM 632 N N . VAL A 1 80 ? 3.839 0.129 -11.300 1.00 98.56 80 VAL A N 1
ATOM 633 C CA . VAL A 1 80 ? 5.217 0.655 -11.366 1.00 98.56 80 VAL A CA 1
ATOM 634 C C . VAL A 1 80 ? 6.197 -0.377 -11.942 1.00 98.56 80 VAL A C 1
ATOM 636 O O . VAL A 1 80 ? 7.100 -0.045 -12.715 1.00 98.56 80 VAL A O 1
ATOM 639 N N . ARG A 1 81 ? 6.039 -1.664 -11.603 1.00 98.38 81 ARG A N 1
ATOM 640 C CA . ARG A 1 81 ? 6.863 -2.737 -12.190 1.00 98.38 81 ARG A CA 1
ATOM 641 C C . ARG A 1 81 ? 6.635 -2.894 -13.690 1.00 98.38 81 ARG A C 1
ATOM 643 O O . ARG A 1 81 ? 7.603 -3.160 -14.408 1.00 98.38 81 ARG A O 1
ATOM 650 N N . ALA A 1 82 ? 5.393 -2.766 -14.150 1.00 98.31 82 ALA A N 1
ATOM 651 C CA . ALA A 1 82 ? 5.056 -2.841 -15.566 1.00 98.31 82 ALA A CA 1
ATOM 652 C C . ALA A 1 82 ? 5.647 -1.650 -16.336 1.00 98.31 82 ALA A C 1
ATOM 654 O O . ALA A 1 82 ? 6.335 -1.860 -17.338 1.00 98.31 82 ALA A O 1
ATOM 655 N N . GLU A 1 83 ? 5.490 -0.431 -15.818 1.00 98.50 83 GLU A N 1
ATOM 656 C CA . GLU A 1 83 ? 6.097 0.776 -16.392 1.00 98.50 83 GLU A CA 1
ATOM 657 C C . GLU A 1 83 ? 7.623 0.651 -16.479 1.00 98.50 83 GLU A C 1
ATOM 659 O O . GLU A 1 83 ? 8.233 0.920 -17.515 1.00 98.50 83 GLU A O 1
ATOM 664 N N . PHE A 1 84 ? 8.266 0.147 -15.425 1.00 98.38 84 PHE A N 1
ATOM 665 C CA . PHE A 1 84 ? 9.712 -0.055 -15.424 1.00 98.38 84 PHE A CA 1
ATOM 666 C C . PHE A 1 84 ? 10.171 -1.086 -16.471 1.00 98.38 84 PHE A C 1
ATOM 668 O O . PHE A 1 84 ? 11.226 -0.924 -17.097 1.00 98.38 84 PHE A O 1
ATOM 675 N N . ALA A 1 85 ? 9.389 -2.146 -16.695 1.00 98.31 85 ALA A N 1
ATOM 676 C CA . ALA A 1 85 ? 9.653 -3.115 -17.758 1.00 98.31 85 ALA A CA 1
ATOM 677 C C . ALA A 1 85 ? 9.502 -2.486 -19.155 1.00 98.31 85 ALA A C 1
ATOM 679 O O . ALA A 1 85 ? 10.319 -2.757 -20.047 1.00 98.31 85 ALA A O 1
ATOM 680 N N . GLN A 1 86 ? 8.516 -1.606 -19.335 1.00 98.38 86 GLN A N 1
ATOM 681 C CA . GLN A 1 86 ? 8.342 -0.847 -20.569 1.00 98.38 86 GLN A CA 1
ATOM 682 C C . GLN A 1 86 ? 9.533 0.087 -20.820 1.00 98.38 86 GLN A C 1
ATOM 684 O O . GLN A 1 86 ? 10.144 0.007 -21.886 1.00 98.38 86 GLN A O 1
ATOM 689 N N . VAL A 1 87 ? 9.953 0.875 -19.826 1.00 98.62 87 VAL A N 1
ATOM 690 C CA . VAL A 1 87 ? 11.123 1.767 -19.935 1.00 98.62 87 VAL A CA 1
ATOM 691 C C . VAL A 1 87 ? 12.386 0.991 -20.317 1.00 98.62 87 VAL A C 1
ATOM 693 O O . VAL A 1 87 ? 13.145 1.412 -21.192 1.00 98.62 87 VAL A O 1
ATOM 696 N N . ARG A 1 88 ? 12.618 -0.188 -19.723 1.00 98.44 88 ARG A N 1
ATOM 697 C CA . ARG A 1 88 ? 13.747 -1.055 -20.115 1.00 98.44 88 ARG A CA 1
ATOM 698 C C . ARG A 1 88 ? 13.678 -1.476 -21.583 1.00 98.44 88 ARG A C 1
ATOM 700 O O . ARG A 1 88 ? 14.713 -1.517 -22.252 1.00 98.44 88 ARG A O 1
ATOM 707 N N . THR A 1 89 ? 12.481 -1.782 -22.073 1.00 98.44 89 THR A N 1
ATOM 708 C CA . THR A 1 89 ? 12.242 -2.159 -23.472 1.00 98.44 89 THR A CA 1
ATOM 709 C C . THR A 1 89 ? 12.504 -0.985 -24.412 1.00 98.44 89 THR A C 1
ATOM 711 O O . THR A 1 89 ? 13.202 -1.145 -25.415 1.00 98.44 89 THR A O 1
ATOM 714 N N . GLU A 1 90 ? 12.022 0.207 -24.065 1.00 98.44 90 GLU A N 1
ATOM 715 C CA . GLU A 1 90 ? 12.262 1.434 -24.829 1.00 98.44 90 GLU A CA 1
ATOM 716 C C . GLU A 1 90 ? 13.755 1.773 -24.887 1.00 98.44 90 GLU A C 1
ATOM 718 O O . GLU A 1 90 ? 14.285 2.023 -25.968 1.00 98.44 90 GLU A O 1
ATOM 723 N N . ILE A 1 91 ? 14.481 1.657 -23.770 1.00 98.38 91 ILE A N 1
ATOM 724 C CA . ILE A 1 91 ? 15.942 1.834 -23.742 1.00 98.38 91 ILE A CA 1
ATOM 725 C C . ILE A 1 91 ? 16.637 0.844 -24.684 1.00 98.38 91 ILE A C 1
ATOM 727 O O . ILE A 1 91 ? 17.546 1.231 -25.422 1.00 98.38 91 ILE A O 1
ATOM 731 N N . ALA A 1 92 ? 16.244 -0.432 -24.671 1.00 98.19 92 ALA A N 1
ATOM 732 C CA . ALA A 1 92 ? 16.830 -1.438 -25.556 1.00 98.19 92 ALA A CA 1
ATOM 733 C C . ALA A 1 92 ? 16.561 -1.122 -27.036 1.00 98.19 92 ALA A C 1
ATOM 735 O O . ALA A 1 92 ? 17.466 -1.235 -27.868 1.00 98.19 92 ALA A O 1
ATOM 736 N N . LYS A 1 93 ? 15.344 -0.672 -27.360 1.00 98.31 93 LYS A N 1
ATOM 737 C CA . LYS A 1 93 ? 14.970 -0.249 -28.713 1.00 98.31 93 LYS A CA 1
ATOM 738 C C . LYS A 1 93 ? 15.800 0.952 -29.168 1.00 98.31 93 LYS A C 1
ATOM 740 O O . LYS A 1 93 ? 16.441 0.867 -30.213 1.00 98.31 93 LYS A O 1
ATOM 745 N N . THR A 1 94 ? 15.887 2.000 -28.352 1.00 98.44 94 THR A N 1
ATOM 746 C CA . THR A 1 94 ? 16.686 3.198 -28.648 1.00 98.44 94 THR A CA 1
ATOM 747 C C . THR A 1 94 ? 18.165 2.860 -28.837 1.00 98.44 94 THR A C 1
ATOM 749 O O . THR A 1 94 ? 18.789 3.327 -29.788 1.00 98.44 94 THR A O 1
ATOM 752 N N . LYS A 1 95 ? 18.739 1.985 -27.998 1.00 98.12 95 LYS A N 1
ATOM 753 C CA . LYS A 1 95 ? 20.123 1.507 -28.179 1.00 98.12 95 LYS A CA 1
ATOM 754 C C . LYS A 1 95 ? 20.318 0.806 -29.526 1.00 98.12 95 LYS A C 1
ATOM 756 O O . LYS A 1 95 ? 21.303 1.075 -30.212 1.00 98.12 95 LYS A O 1
ATOM 761 N N . ASN A 1 96 ? 19.387 -0.064 -29.915 1.00 98.25 96 ASN A N 1
ATOM 762 C CA . ASN A 1 96 ? 19.446 -0.762 -31.200 1.00 98.25 96 ASN A CA 1
ATOM 763 C C . ASN A 1 96 ? 19.309 0.197 -32.390 1.00 98.25 96 ASN A C 1
ATOM 765 O O . ASN A 1 96 ? 20.009 0.038 -33.389 1.00 98.25 96 ASN A O 1
ATOM 769 N N . GLU A 1 97 ? 18.430 1.193 -32.294 1.00 98.31 97 GLU A N 1
ATOM 770 C CA . GLU A 1 97 ? 18.265 2.218 -33.328 1.00 98.31 97 GLU A CA 1
ATOM 771 C C . GLU A 1 97 ? 19.536 3.053 -33.494 1.00 98.31 97 GLU A C 1
ATOM 773 O O . GLU A 1 97 ? 20.018 3.211 -34.617 1.00 98.31 97 GLU A O 1
ATOM 778 N N . ILE A 1 98 ? 20.140 3.501 -32.390 1.00 98.25 98 ILE A N 1
ATOM 779 C CA . ILE A 1 98 ? 21.421 4.219 -32.415 1.00 98.25 98 ILE A CA 1
ATOM 780 C C . ILE A 1 98 ? 22.507 3.357 -33.069 1.00 98.25 98 ILE A C 1
ATOM 782 O O . ILE A 1 98 ? 23.216 3.838 -33.952 1.00 98.25 98 ILE A O 1
ATOM 786 N N . LEU A 1 99 ? 22.618 2.078 -32.696 1.00 98.25 99 LEU A N 1
ATOM 787 C CA . LEU A 1 99 ? 23.617 1.178 -33.275 1.00 98.25 99 LEU A CA 1
ATOM 788 C C . LEU A 1 99 ? 23.443 1.030 -34.795 1.00 98.25 99 LEU A C 1
ATOM 790 O O . LEU A 1 99 ? 24.430 1.073 -35.530 1.00 98.25 99 LEU A O 1
ATOM 794 N N . ARG A 1 100 ? 22.200 0.906 -35.277 1.00 98.00 100 ARG A N 1
ATOM 795 C CA . ARG A 1 100 ? 21.898 0.843 -36.717 1.00 98.00 100 ARG A CA 1
ATOM 796 C C . ARG A 1 100 ? 22.372 2.095 -37.452 1.00 98.00 100 ARG A C 1
ATOM 798 O O . ARG A 1 100 ? 23.028 1.967 -38.484 1.00 98.00 100 ARG A O 1
ATOM 805 N N . TRP A 1 101 ? 22.083 3.283 -36.920 1.00 97.94 101 TRP A N 1
ATOM 806 C CA . TRP A 1 101 ? 22.523 4.547 -37.520 1.00 97.94 101 TRP A CA 1
ATOM 807 C C . TRP A 1 101 ? 24.044 4.689 -37.528 1.00 97.94 101 TRP A C 1
ATOM 809 O O . TRP A 1 101 ? 24.616 5.061 -38.552 1.00 97.94 101 TRP A O 1
ATOM 819 N N . VAL A 1 102 ? 24.709 4.340 -36.423 1.00 98.06 102 VAL A N 1
ATOM 820 C CA . VAL A 1 102 ? 26.175 4.383 -36.327 1.00 98.06 102 VAL A CA 1
ATOM 821 C C . VAL A 1 102 ? 26.815 3.451 -37.356 1.00 98.06 102 VAL A C 1
ATOM 823 O O . VAL A 1 102 ? 27.716 3.878 -38.073 1.00 98.06 102 VAL A O 1
ATOM 826 N N . ILE A 1 103 ? 26.332 2.212 -37.488 1.00 97.88 103 ILE A N 1
ATOM 827 C CA . ILE A 1 103 ? 26.841 1.266 -38.493 1.00 97.88 103 ILE A CA 1
ATOM 828 C C . ILE A 1 103 ? 26.608 1.798 -39.910 1.00 97.88 103 ILE A C 1
ATOM 830 O O . ILE A 1 103 ? 27.530 1.771 -40.722 1.00 97.88 103 ILE A O 1
ATOM 834 N N . GLY A 1 104 ? 25.412 2.314 -40.209 1.00 97.00 104 GLY A N 1
ATOM 835 C CA . GLY A 1 104 ? 25.112 2.893 -41.521 1.00 97.00 104 GLY A CA 1
ATOM 836 C C . GLY A 1 104 ? 26.058 4.042 -41.882 1.00 97.00 104 GLY A C 1
ATOM 837 O O . GLY A 1 104 ? 26.594 4.080 -42.991 1.00 97.00 104 GLY A O 1
ATOM 838 N N . LEU A 1 105 ? 26.340 4.924 -40.919 1.00 97.94 105 LEU A N 1
ATOM 839 C CA . LEU A 1 105 ? 27.302 6.008 -41.090 1.00 97.94 105 LEU A CA 1
ATOM 840 C C . LEU A 1 105 ? 28.715 5.465 -41.349 1.00 97.94 105 LEU A C 1
ATOM 842 O O . LEU A 1 105 ? 29.348 5.889 -42.311 1.00 97.94 105 LEU A O 1
ATOM 846 N N . GLN A 1 106 ? 29.183 4.488 -40.568 1.00 95.44 106 GLN A N 1
ATOM 847 C CA . GLN A 1 106 ? 30.513 3.888 -40.751 1.00 95.44 106 GLN A CA 1
ATOM 848 C C . GLN A 1 106 ? 30.662 3.158 -42.095 1.00 95.44 106 GLN A C 1
ATOM 850 O O . GLN A 1 106 ? 31.704 3.239 -42.738 1.00 95.44 106 GLN A O 1
ATOM 855 N N . ILE A 1 107 ? 29.622 2.473 -42.574 1.00 97.31 107 ILE A N 1
ATOM 856 C CA . ILE A 1 107 ? 29.651 1.854 -43.908 1.00 97.31 107 ILE A CA 1
ATOM 857 C C . ILE A 1 107 ? 29.780 2.939 -44.983 1.00 97.31 107 ILE A C 1
ATOM 859 O O . ILE A 1 107 ? 30.587 2.802 -45.902 1.00 97.31 107 ILE A O 1
ATOM 863 N N . SER A 1 108 ? 29.024 4.034 -44.857 1.00 96.44 108 SER A N 1
ATOM 864 C CA . SER A 1 108 ? 29.068 5.125 -45.835 1.00 96.44 108 SER A CA 1
ATOM 865 C C . SER A 1 108 ? 30.440 5.810 -45.895 1.00 96.44 108 SER A C 1
ATOM 867 O O . SER A 1 108 ? 30.926 6.105 -46.988 1.00 96.44 108 SER A O 1
ATOM 869 N N . THR A 1 109 ? 31.108 5.994 -44.749 1.00 96.44 109 THR A N 1
ATOM 870 C CA . THR A 1 109 ? 32.455 6.580 -44.697 1.00 96.44 109 THR A CA 1
ATOM 871 C C . THR A 1 109 ? 33.490 5.645 -45.316 1.00 96.44 109 THR A C 1
ATOM 873 O O . THR A 1 109 ? 34.319 6.107 -46.098 1.00 96.44 109 THR A O 1
ATOM 876 N N . ILE A 1 110 ? 33.415 4.334 -45.050 1.00 97.00 110 ILE A N 1
ATOM 877 C CA . ILE A 1 110 ? 34.305 3.333 -45.664 1.00 97.00 110 ILE A CA 1
ATOM 878 C C . ILE A 1 110 ? 34.168 3.347 -47.192 1.00 97.00 110 ILE A C 1
ATOM 880 O O . ILE A 1 110 ? 35.178 3.372 -47.899 1.00 97.00 110 ILE A O 1
ATOM 884 N N . VAL A 1 111 ? 32.936 3.377 -47.713 1.00 97.00 111 VAL A N 1
ATOM 885 C CA . VAL A 1 111 ? 32.678 3.437 -49.162 1.00 97.00 111 VAL A CA 1
ATOM 886 C C . VAL A 1 111 ? 33.251 4.719 -49.772 1.00 97.00 111 VAL A C 1
ATOM 888 O O . VAL A 1 111 ? 33.919 4.656 -50.805 1.00 97.00 111 VAL A O 1
ATOM 891 N N . ALA A 1 112 ? 33.042 5.870 -49.127 1.00 96.94 112 ALA A N 1
ATOM 892 C CA . ALA A 1 112 ? 33.566 7.150 -49.597 1.00 96.94 112 ALA A CA 1
ATOM 893 C C . ALA A 1 112 ? 35.105 7.174 -49.635 1.00 96.94 112 ALA A C 1
ATOM 895 O O . ALA A 1 112 ? 35.690 7.596 -50.634 1.00 96.94 112 ALA A O 1
ATOM 896 N N . VAL A 1 113 ? 35.765 6.674 -48.584 1.00 96.56 113 VAL A N 1
ATOM 897 C CA . VAL A 1 113 ? 37.234 6.563 -48.526 1.00 96.56 113 VAL A CA 1
ATOM 898 C C . VAL A 1 113 ? 37.758 5.619 -49.609 1.00 96.56 113 VAL A C 1
ATOM 900 O O . VAL A 1 113 ? 38.709 5.965 -50.309 1.00 96.56 113 VAL A O 1
ATOM 903 N N . GLY A 1 114 ? 37.122 4.461 -49.805 1.00 96.75 114 GLY A N 1
ATOM 904 C CA . GLY A 1 114 ? 37.505 3.517 -50.858 1.00 96.75 114 GLY A CA 1
ATOM 905 C C . GLY A 1 114 ? 37.382 4.108 -52.267 1.00 96.75 114 GLY A C 1
ATOM 906 O O . GLY A 1 114 ? 38.275 3.923 -53.096 1.00 96.75 114 GLY A O 1
ATOM 907 N N . ALA A 1 115 ? 36.314 4.866 -52.531 1.00 96.31 115 ALA A N 1
ATOM 908 C CA . ALA A 1 115 ? 36.133 5.570 -53.799 1.00 96.31 115 ALA A CA 1
ATOM 909 C C . ALA A 1 115 ? 37.212 6.643 -54.026 1.00 96.31 115 ALA A C 1
ATOM 911 O O . ALA A 1 115 ? 37.764 6.720 -55.124 1.00 96.31 115 ALA A O 1
ATOM 912 N N . MET A 1 116 ? 37.555 7.421 -52.991 1.00 96.31 116 MET A N 1
ATOM 913 C CA . MET A 1 116 ? 38.637 8.411 -53.060 1.00 96.31 116 MET A CA 1
ATOM 914 C C . ME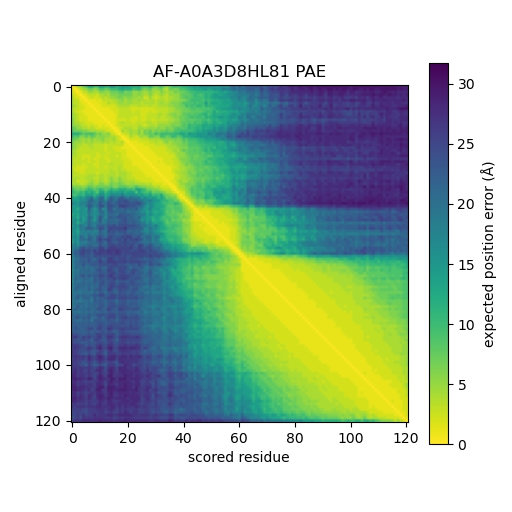T A 1 116 ? 39.990 7.764 -53.363 1.00 96.31 116 MET A C 1
ATOM 916 O O . MET A 1 116 ? 40.681 8.211 -54.274 1.00 96.31 116 MET A O 1
ATOM 920 N N . LEU A 1 117 ? 40.348 6.681 -52.665 1.00 96.00 117 LEU A N 1
ATOM 921 C CA . LEU A 1 117 ? 41.608 5.968 -52.907 1.00 96.00 117 LEU A CA 1
ATOM 922 C C . LEU A 1 117 ? 41.709 5.446 -54.344 1.00 96.00 117 LEU A C 1
ATOM 924 O O . LEU A 1 117 ? 42.756 5.582 -54.967 1.00 96.00 117 LEU A O 1
ATOM 928 N N . LYS A 1 118 ? 40.615 4.898 -54.891 1.00 95.38 118 LYS A N 1
ATOM 929 C CA . LYS A 1 118 ? 40.570 4.422 -56.281 1.00 95.38 118 LYS A CA 1
ATOM 930 C C . LYS A 1 118 ? 40.729 5.550 -57.304 1.00 95.38 118 LYS A C 1
ATOM 932 O O . LYS A 1 118 ? 41.231 5.298 -58.386 1.00 95.38 118 LYS A O 1
ATOM 937 N N . PHE A 1 119 ? 40.268 6.759 -56.996 1.00 94.38 119 PHE A N 1
ATOM 938 C CA . PHE A 1 119 ? 40.437 7.915 -57.879 1.00 94.38 119 PHE A CA 1
ATOM 939 C C . PHE A 1 119 ? 41.872 8.470 -57.855 1.00 94.38 119 PHE A C 1
ATOM 941 O O . PHE A 1 119 ? 42.296 9.110 -58.812 1.00 94.38 119 PHE A O 1
ATOM 948 N N . MET A 1 120 ? 42.609 8.249 -56.761 1.00 91.50 120 MET A N 1
ATOM 949 C CA . MET A 1 120 ? 43.987 8.727 -56.581 1.00 91.50 120 MET A CA 1
ATOM 950 C C . MET A 1 120 ? 45.069 7.768 -57.110 1.00 91.50 120 MET A C 1
ATOM 952 O O . MET A 1 120 ? 46.219 8.191 -57.223 1.00 91.50 120 MET A O 1
ATOM 956 N N . LEU A 1 121 ? 44.726 6.504 -57.386 1.00 86.69 121 LEU A N 1
ATOM 957 C CA . LEU A 1 121 ? 45.603 5.466 -57.953 1.00 86.69 121 LEU A CA 1
ATOM 958 C C . LEU A 1 121 ? 45.387 5.333 -59.463 1.00 86.69 121 LEU A C 1
ATOM 960 O O . LEU A 1 121 ? 46.402 5.174 -60.174 1.00 86.69 121 LEU A O 1
#